Protein AF-A0A2V9TIE2-F1 (afdb_monomer_lite)

Radius of gyration: 17.02 Å; chains: 1; bounding box: 47×36×43 Å

Sequence (121 aa):
MLGLDAVTGSLDLYAFEQLPGPGEVVFVETRNCPLPLLEEEKARELILGKVRRVLFTTGFFRMRNLQISAQPIAGEIYIPYWVGFRGRGAQARFVVMDAVRRRIEGAKVRNLLQTWLTSMQ

Secondary structure (DSSP, 8-state):
-EE--TTTS-SPPEE-SS---TTT------S--PPP---HHHHHHHHHHHHHHHHHHH-GGG-SS------PPSS-----EEEEEEEETTEEEEEEEETTTTEE--HHHHHHHHHHHHHT-

Structure (mmCIF, N/CA/C/O backbone):
data_AF-A0A2V9TIE2-F1
#
_entry.id   AF-A0A2V9TIE2-F1
#
loop_
_atom_site.group_PDB
_atom_site.id
_atom_site.type_symbol
_atom_site.label_atom_id
_atom_site.label_alt_id
_atom_site.label_comp_id
_atom_site.label_asym_id
_atom_site.label_entity_id
_atom_site.label_seq_id
_atom_site.pdbx_PDB_ins_code
_atom_site.Cartn_x
_atom_site.Cartn_y
_atom_site.Cartn_z
_atom_site.occupancy
_atom_site.B_iso_or_equiv
_atom_site.auth_seq_id
_atom_site.auth_comp_id
_atom_site.auth_asym_id
_atom_site.auth_atom_id
_atom_site.pdbx_PDB_model_num
ATOM 1 N N . MET A 1 1 ? -11.817 -3.281 9.281 1.00 89.62 1 MET A N 1
ATOM 2 C CA . MET A 1 1 ? -10.525 -2.628 9.605 1.00 89.62 1 MET A CA 1
ATOM 3 C C . MET A 1 1 ? -9.967 -1.940 8.369 1.00 89.62 1 MET A C 1
ATOM 5 O O . MET A 1 1 ? -10.277 -2.370 7.263 1.00 89.62 1 MET A O 1
ATOM 9 N N . LEU A 1 2 ? -9.194 -0.864 8.547 1.00 92.19 2 LEU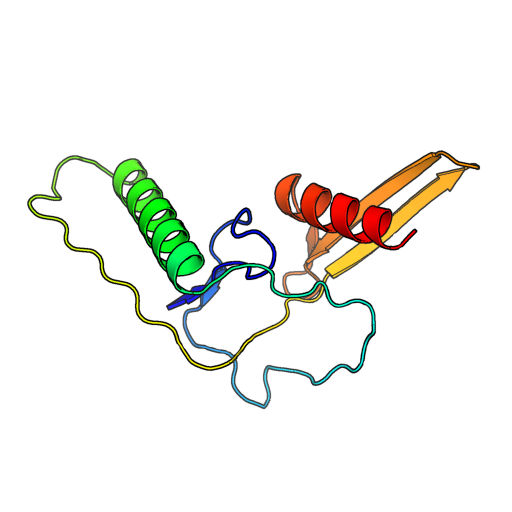 A N 1
ATOM 10 C CA . LEU A 1 2 ? -8.601 -0.100 7.445 1.00 92.19 2 LEU A CA 1
ATOM 11 C C . LEU A 1 2 ? -7.074 -0.120 7.546 1.00 92.19 2 LEU A C 1
ATOM 13 O O . LEU A 1 2 ? -6.534 0.165 8.609 1.00 92.19 2 LEU A O 1
ATOM 17 N N . GLY A 1 3 ? -6.404 -0.437 6.441 1.00 92.75 3 GLY A N 1
ATOM 18 C CA . GLY A 1 3 ? -4.952 -0.406 6.302 1.00 92.75 3 GLY A CA 1
ATOM 19 C C . GLY A 1 3 ? -4.496 0.791 5.474 1.00 92.75 3 GLY A C 1
ATOM 20 O O . GLY A 1 3 ? -5.084 1.103 4.434 1.00 92.75 3 GLY A O 1
ATOM 21 N N . LEU A 1 4 ? -3.438 1.451 5.932 1.00 94.62 4 LEU A N 1
ATOM 22 C CA . LEU A 1 4 ? -2.731 2.505 5.210 1.00 94.62 4 LEU A CA 1
ATOM 23 C C . LEU A 1 4 ? -1.423 1.927 4.654 1.00 94.62 4 LEU A C 1
ATOM 25 O O . LEU A 1 4 ? -0.782 1.131 5.333 1.00 94.62 4 LEU A O 1
ATOM 29 N N . ASP A 1 5 ? -1.006 2.323 3.448 1.00 93.69 5 ASP A N 1
ATOM 30 C CA . ASP A 1 5 ? 0.336 1.967 2.981 1.00 93.69 5 ASP A CA 1
ATOM 31 C C . ASP A 1 5 ? 1.398 2.675 3.831 1.00 93.69 5 ASP A C 1
ATOM 33 O O . ASP A 1 5 ? 1.377 3.897 3.945 1.00 93.69 5 ASP A O 1
ATOM 37 N N . ALA A 1 6 ? 2.329 1.915 4.408 1.00 93.38 6 ALA A N 1
ATOM 38 C CA . ALA A 1 6 ? 3.355 2.443 5.312 1.00 93.38 6 ALA A CA 1
ATOM 39 C C . ALA A 1 6 ? 4.528 3.138 4.589 1.00 93.38 6 ALA A C 1
ATOM 41 O O . ALA A 1 6 ? 5.353 3.794 5.221 1.00 93.38 6 ALA A O 1
ATOM 42 N N . VAL A 1 7 ? 4.614 3.015 3.260 1.00 92.94 7 VAL A N 1
ATOM 43 C CA . VAL A 1 7 ? 5.701 3.610 2.463 1.00 92.94 7 VAL A CA 1
ATOM 44 C C . VAL A 1 7 ? 5.474 5.107 2.266 1.00 92.94 7 VAL A C 1
ATOM 46 O O . VAL A 1 7 ? 6.381 5.902 2.468 1.00 92.94 7 VAL A O 1
ATOM 49 N N . THR A 1 8 ? 4.267 5.513 1.858 1.00 92.38 8 THR A N 1
ATOM 50 C CA . THR A 1 8 ? 3.975 6.924 1.528 1.00 92.38 8 THR A CA 1
ATOM 51 C C . THR A 1 8 ? 2.656 7.428 2.098 1.00 92.38 8 THR A C 1
ATOM 53 O O . THR A 1 8 ? 2.432 8.634 2.183 1.00 92.38 8 THR A O 1
ATOM 56 N N . GLY A 1 9 ? 1.737 6.523 2.430 1.00 92.94 9 GLY A N 1
ATOM 57 C CA . GLY A 1 9 ? 0.364 6.849 2.779 1.00 92.94 9 GLY A CA 1
ATOM 58 C C . GLY A 1 9 ? -0.421 7.427 1.606 1.00 92.94 9 GLY A C 1
ATOM 59 O O . GLY A 1 9 ? -1.412 8.123 1.832 1.00 92.94 9 GLY A O 1
ATOM 60 N N . SER A 1 10 ? -0.014 7.186 0.357 1.00 92.06 10 SER A N 1
ATOM 61 C CA . SER A 1 10 ? -0.656 7.734 -0.847 1.00 92.06 10 SER A CA 1
ATOM 62 C C . SER A 1 10 ? -1.683 6.798 -1.493 1.00 92.06 10 SER A C 1
ATOM 64 O O . SER A 1 10 ? -2.574 7.274 -2.205 1.00 92.06 10 SER A O 1
ATOM 66 N N . LEU A 1 11 ? -1.609 5.490 -1.228 1.00 93.00 11 LEU A N 1
ATOM 67 C CA . LEU A 1 11 ? -2.497 4.492 -1.825 1.00 93.00 11 LEU A CA 1
ATOM 68 C C . LEU A 1 11 ? -3.912 4.592 -1.254 1.00 93.00 11 LEU A C 1
ATOM 70 O O . LEU A 1 11 ? -4.146 5.206 -0.213 1.00 93.00 11 LEU A O 1
ATOM 74 N N . ASP A 1 12 ? -4.892 4.010 -1.934 1.00 90.88 12 ASP A N 1
ATOM 75 C CA . ASP A 1 12 ? -6.229 3.901 -1.351 1.00 90.88 12 ASP A CA 1
ATOM 76 C C . ASP A 1 12 ? -6.208 2.984 -0.121 1.00 90.88 12 ASP A C 1
ATOM 78 O O . ASP A 1 12 ? -5.372 2.087 -0.015 1.00 90.88 12 ASP A O 1
ATOM 82 N N . LEU A 1 13 ? -7.087 3.260 0.848 1.00 92.69 13 LEU A N 1
ATOM 83 C CA . LEU A 1 13 ? -7.129 2.470 2.076 1.00 92.69 13 LEU A CA 1
ATOM 84 C C . LEU A 1 13 ? -7.521 1.030 1.749 1.00 92.69 13 LEU A C 1
ATOM 86 O O . LEU A 1 13 ? -8.498 0.783 1.040 1.00 92.69 13 LEU A O 1
ATOM 90 N N . TYR A 1 14 ? -6.791 0.082 2.320 1.00 91.12 14 TYR A N 1
ATOM 91 C CA . TYR A 1 14 ? -7.169 -1.320 2.261 1.00 91.12 14 TYR A CA 1
ATOM 92 C C . TYR A 1 14 ? -8.293 -1.560 3.255 1.00 91.12 14 TYR A C 1
ATOM 94 O O . TYR A 1 14 ? -8.160 -1.226 4.428 1.00 91.12 14 TYR A O 1
ATOM 102 N N . ALA A 1 15 ? -9.394 -2.147 2.804 1.00 90.94 15 ALA A N 1
ATOM 103 C CA . ALA A 1 15 ? -10.435 -2.631 3.694 1.00 90.94 15 ALA A CA 1
ATOM 104 C C . ALA A 1 15 ? -10.205 -4.117 3.977 1.00 90.94 15 ALA A C 1
ATOM 106 O O . ALA A 1 15 ? -10.065 -4.913 3.049 1.00 90.94 15 ALA A O 1
ATOM 107 N N . PHE A 1 16 ? -10.185 -4.464 5.259 1.00 88.69 16 PHE A N 1
ATOM 108 C CA . PHE A 1 16 ? -10.126 -5.835 5.749 1.00 88.69 16 PHE A CA 1
ATOM 109 C C . PHE A 1 16 ? -11.381 -6.102 6.573 1.00 88.69 16 PHE A C 1
ATOM 111 O O . PHE A 1 16 ? -11.643 -5.375 7.537 1.00 88.69 16 PHE A O 1
ATOM 118 N N . GLU A 1 17 ? -12.155 -7.123 6.216 1.00 89.94 17 GLU A N 1
ATOM 119 C CA . GLU A 1 17 ? -13.244 -7.608 7.073 1.00 89.94 17 GLU A CA 1
ATOM 120 C C . GLU A 1 17 ? -12.655 -8.239 8.339 1.00 89.94 17 GLU A C 1
ATOM 122 O O . GLU A 1 17 ? -12.994 -7.844 9.454 1.00 89.94 17 GLU A O 1
ATOM 127 N N . GLN A 1 18 ? -11.657 -9.100 8.143 1.00 89.06 18 GLN A N 1
ATOM 128 C CA . GLN A 1 18 ? -10.823 -9.706 9.170 1.00 89.06 18 GLN A CA 1
ATOM 129 C C . GLN A 1 18 ? -9.350 -9.610 8.743 1.00 89.06 18 GLN A C 1
ATOM 131 O O . GLN A 1 18 ? -9.051 -9.581 7.547 1.00 89.06 18 GLN A O 1
ATOM 136 N N . LEU A 1 19 ? -8.428 -9.503 9.706 1.00 87.62 19 LEU A N 1
ATOM 137 C CA . LEU A 1 19 ? -7.000 -9.599 9.401 1.00 87.62 19 LEU A CA 1
ATOM 138 C C . LEU A 1 19 ? -6.667 -11.047 9.033 1.00 87.62 19 LEU A C 1
ATOM 140 O O . LEU A 1 19 ? -7.161 -11.948 9.715 1.00 87.62 19 LEU A O 1
ATOM 144 N N . PRO A 1 20 ? -5.844 -11.271 7.996 1.00 87.81 20 PRO A N 1
ATOM 145 C CA . PRO A 1 20 ? -5.489 -12.616 7.579 1.00 87.81 20 PRO A CA 1
ATOM 146 C C . PRO A 1 20 ? -4.758 -13.346 8.711 1.00 87.81 20 PRO A C 1
ATOM 148 O O . PRO A 1 20 ? -3.835 -12.805 9.327 1.00 87.81 20 PRO A O 1
ATOM 151 N N . GLY A 1 21 ? -5.198 -14.569 9.002 1.00 87.19 21 GLY A N 1
ATOM 152 C CA . GLY A 1 21 ? -4.569 -15.442 9.986 1.00 87.19 21 GLY A CA 1
ATOM 153 C C . GLY A 1 21 ? -3.282 -16.100 9.464 1.00 87.19 21 GLY A C 1
ATOM 154 O O . GLY A 1 21 ? -2.942 -15.966 8.288 1.00 87.19 21 GLY A O 1
ATOM 155 N N . PRO A 1 22 ? -2.574 -16.885 10.301 1.00 84.62 22 PRO A N 1
ATOM 156 C CA . PRO A 1 22 ? -1.297 -17.508 9.930 1.00 84.62 22 PRO A CA 1
ATOM 157 C C . PRO A 1 22 ? -1.340 -18.408 8.683 1.00 84.62 22 PRO A C 1
ATOM 159 O O . PRO A 1 22 ? -0.331 -18.544 8.005 1.00 84.62 22 PRO A O 1
ATOM 162 N N . GLY A 1 23 ? -2.490 -19.020 8.375 1.00 87.50 23 GLY A N 1
ATOM 163 C CA . GLY A 1 23 ? -2.676 -19.854 7.177 1.00 87.50 23 GLY A CA 1
ATOM 164 C C . GLY A 1 23 ? -3.075 -19.083 5.913 1.00 87.50 23 GLY A C 1
ATOM 165 O O . GLY A 1 23 ? -3.153 -19.672 4.840 1.00 87.50 23 GLY A O 1
ATOM 166 N N . GLU A 1 24 ? -3.347 -17.783 6.036 1.00 88.12 24 GLU A N 1
ATOM 167 C CA . GLU A 1 24 ? -3.765 -16.895 4.941 1.00 88.12 24 GLU A CA 1
ATOM 168 C C . GLU A 1 24 ? -2.641 -15.939 4.516 1.00 88.12 24 GLU A C 1
ATOM 170 O O . GLU A 1 24 ? -2.785 -15.176 3.559 1.00 88.12 24 GLU A O 1
ATOM 175 N N . VAL A 1 25 ? -1.511 -15.993 5.223 1.00 91.00 25 VAL A N 1
ATOM 176 C CA . VAL A 1 25 ? -0.281 -15.276 4.906 1.00 91.00 25 VAL A CA 1
ATOM 177 C C . VAL A 1 25 ? 0.818 -16.264 4.544 1.00 91.00 25 VAL A C 1
ATOM 179 O O . VAL A 1 25 ? 0.836 -17.409 4.991 1.00 91.00 25 VAL A O 1
ATOM 182 N N . VAL A 1 26 ? 1.761 -15.806 3.729 1.00 91.06 26 VAL A N 1
ATOM 183 C CA . VAL A 1 26 ? 2.970 -16.558 3.395 1.00 91.06 26 VAL A CA 1
ATOM 184 C C . VAL A 1 26 ? 4.187 -15.745 3.800 1.00 91.06 26 VAL A C 1
ATOM 186 O O . VAL A 1 26 ? 4.231 -14.532 3.596 1.00 91.06 26 VAL A O 1
ATOM 189 N N . PHE A 1 27 ? 5.183 -16.418 4.365 1.00 90.50 27 PHE A N 1
ATOM 190 C CA . PHE A 1 27 ? 6.476 -15.807 4.638 1.00 90.50 27 PHE A CA 1
ATOM 191 C C . PHE A 1 27 ? 7.318 -15.843 3.367 1.00 90.50 27 PHE A C 1
ATOM 193 O O . PHE A 1 27 ? 7.491 -16.897 2.756 1.00 90.50 27 PHE A O 1
ATOM 200 N N . VAL A 1 28 ? 7.816 -14.678 2.959 1.00 90.44 28 VAL A N 1
ATOM 201 C CA . VAL A 1 28 ? 8.638 -14.526 1.758 1.00 90.44 28 VAL A CA 1
ATOM 202 C C . VAL A 1 28 ? 9.872 -13.718 2.119 1.00 90.44 28 VAL A C 1
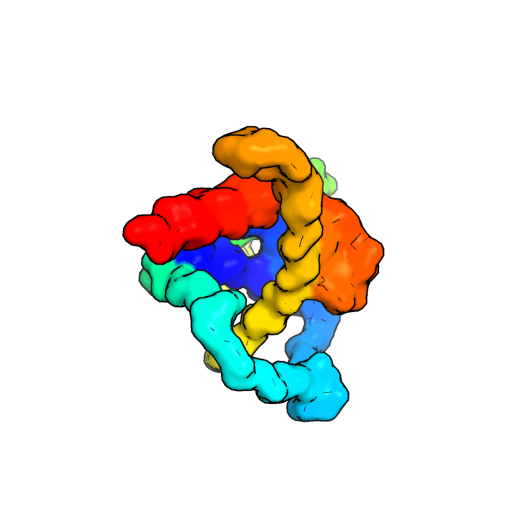ATOM 204 O O . VAL A 1 28 ? 9.773 -12.540 2.456 1.00 90.44 28 VAL A O 1
ATOM 207 N N . GLU A 1 29 ? 11.042 -14.337 2.009 1.00 91.50 29 GLU A N 1
ATOM 208 C CA . GLU A 1 29 ? 12.312 -13.620 2.074 1.00 91.50 29 GLU A CA 1
ATOM 209 C C . GLU A 1 29 ? 12.586 -12.961 0.722 1.00 91.50 29 GLU A C 1
ATOM 211 O O . GLU A 1 29 ? 12.693 -13.626 -0.311 1.00 91.50 29 GLU A O 1
ATOM 216 N N . THR A 1 30 ? 12.664 -11.632 0.698 1.00 90.81 30 THR A N 1
ATOM 217 C CA . THR A 1 30 ? 12.920 -10.892 -0.537 1.00 90.81 30 THR A CA 1
ATOM 218 C C . THR A 1 30 ? 13.553 -9.538 -0.263 1.00 90.81 30 THR A C 1
ATOM 220 O O . THR A 1 30 ? 13.195 -8.841 0.682 1.00 90.81 30 THR A O 1
ATOM 223 N N . ARG A 1 31 ? 14.462 -9.126 -1.151 1.00 90.62 31 ARG A N 1
ATOM 224 C CA . ARG A 1 31 ? 14.979 -7.749 -1.188 1.00 90.62 31 ARG A CA 1
ATOM 225 C C . ARG A 1 31 ? 13.978 -6.756 -1.784 1.00 90.62 31 ARG A C 1
ATOM 227 O O . ARG A 1 31 ? 14.162 -5.550 -1.664 1.00 90.62 31 ARG A O 1
ATOM 234 N N . ASN A 1 32 ? 12.946 -7.251 -2.473 1.00 91.38 32 ASN A N 1
ATOM 235 C CA . ASN A 1 32 ? 11.972 -6.423 -3.178 1.00 91.38 32 ASN A CA 1
ATOM 236 C C . ASN A 1 32 ? 10.873 -5.939 -2.225 1.00 91.38 32 ASN A C 1
ATOM 238 O O . ASN A 1 32 ? 9.689 -6.189 -2.445 1.00 91.38 32 ASN A O 1
ATOM 242 N N . CYS A 1 33 ? 11.289 -5.283 -1.147 1.00 90.94 33 CYS A N 1
ATOM 243 C CA . CYS A 1 33 ? 10.424 -4.805 -0.086 1.00 90.94 33 CYS A CA 1
ATOM 244 C C . CYS A 1 33 ? 10.750 -3.329 0.193 1.00 90.94 33 CYS A C 1
ATOM 246 O O . CYS A 1 33 ? 11.804 -3.041 0.767 1.00 90.94 33 CYS A O 1
ATOM 248 N N . PRO A 1 34 ? 9.917 -2.375 -0.264 1.00 90.00 34 PRO A N 1
ATOM 249 C CA . PRO A 1 34 ? 10.088 -0.972 0.088 1.00 90.00 34 PRO A CA 1
ATOM 250 C C . PRO A 1 34 ? 9.995 -0.783 1.602 1.00 90.00 34 PRO A C 1
ATOM 252 O O . PRO A 1 34 ? 9.088 -1.320 2.237 1.00 90.00 34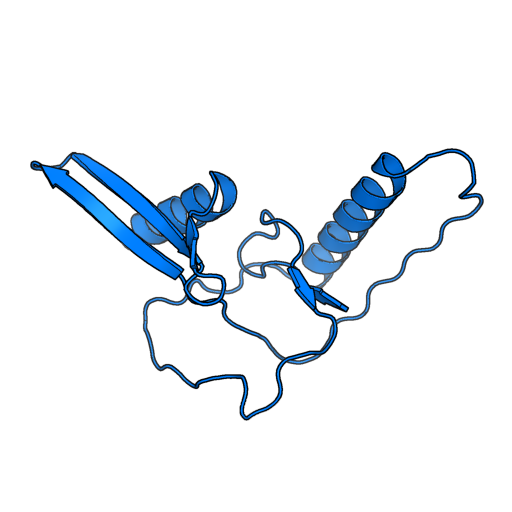 PRO A O 1
ATOM 255 N N . LEU A 1 35 ? 10.913 0.003 2.166 1.00 90.00 35 LEU A N 1
ATOM 256 C CA . LEU A 1 35 ? 10.907 0.292 3.596 1.00 90.00 35 LEU A CA 1
ATOM 257 C C . LEU A 1 35 ? 9.669 1.123 3.978 1.00 90.00 35 LEU A C 1
ATOM 259 O O . LEU A 1 35 ? 9.274 2.012 3.214 1.00 90.00 35 LEU A O 1
ATOM 263 N N . PRO A 1 36 ? 9.070 0.876 5.154 1.00 90.19 36 PRO A N 1
ATOM 264 C CA . PRO A 1 36 ? 8.082 1.782 5.716 1.00 90.19 36 PRO A CA 1
ATOM 265 C C . PRO A 1 36 ? 8.778 3.098 6.089 1.00 90.19 36 PRO A C 1
ATOM 267 O O . PRO A 1 36 ? 9.737 3.106 6.857 1.00 90.19 36 PRO A O 1
ATOM 270 N N . LEU A 1 37 ? 8.323 4.212 5.512 1.00 89.31 37 LEU A N 1
ATOM 271 C CA . LEU A 1 37 ? 8.907 5.545 5.734 1.00 89.31 37 LEU A CA 1
ATOM 272 C C . LEU A 1 37 ? 7.979 6.467 6.530 1.00 89.31 37 LEU A C 1
ATOM 274 O O . LEU A 1 37 ? 8.345 7.602 6.830 1.00 89.31 37 LEU A O 1
ATOM 278 N N . LEU A 1 38 ? 6.762 6.017 6.842 1.00 91.75 38 LEU A N 1
ATOM 279 C CA . LEU A 1 38 ? 5.807 6.803 7.609 1.00 91.75 38 LEU A CA 1
ATOM 280 C C . LEU A 1 38 ? 5.998 6.629 9.110 1.00 91.75 38 LEU A C 1
ATOM 282 O O . LEU A 1 38 ? 5.874 5.532 9.647 1.00 91.75 38 LEU A O 1
ATOM 286 N N . GLU A 1 39 ? 6.173 7.756 9.790 1.00 92.25 39 GLU A N 1
ATOM 287 C CA . GLU A 1 39 ? 6.045 7.839 11.240 1.00 92.25 39 GLU A CA 1
ATOM 288 C C . GLU A 1 39 ? 4.587 7.629 11.675 1.00 92.25 39 GLU A C 1
ATOM 290 O O . GLU A 1 39 ? 3.644 8.022 10.978 1.00 92.25 39 GLU A O 1
ATOM 295 N N . GLU A 1 40 ? 4.396 7.044 12.857 1.00 89.88 40 GLU A N 1
ATOM 296 C CA . GLU A 1 40 ? 3.078 6.663 13.379 1.00 89.88 40 GLU A CA 1
ATOM 297 C C . GLU A 1 40 ? 2.112 7.852 13.480 1.00 89.88 40 GLU A C 1
ATOM 299 O O . GLU A 1 40 ? 0.963 7.770 13.038 1.00 89.88 40 GLU A O 1
ATOM 304 N N . GLU A 1 41 ? 2.589 8.991 13.990 1.00 91.88 41 GLU A N 1
ATOM 305 C CA . GLU A 1 41 ? 1.776 10.203 14.103 1.00 91.88 41 GLU A CA 1
ATOM 306 C C . GLU A 1 41 ? 1.312 10.677 12.720 1.00 91.88 41 GLU A C 1
ATOM 308 O O . GLU A 1 41 ? 0.138 11.002 12.514 1.00 91.88 41 GLU A O 1
ATOM 313 N N . LYS A 1 42 ? 2.201 10.611 11.721 1.00 93.56 42 LYS A N 1
ATOM 314 C CA . LYS A 1 42 ? 1.855 10.991 10.353 1.00 93.56 42 LYS A CA 1
ATOM 315 C C . LYS A 1 42 ? 0.866 10.020 9.717 1.00 93.56 42 LYS A C 1
ATOM 317 O O . LYS A 1 42 ? -0.074 10.447 9.041 1.00 93.56 42 LYS A O 1
ATOM 322 N N . ALA A 1 43 ? 1.044 8.722 9.944 1.00 93.50 43 ALA A N 1
ATOM 323 C CA . ALA A 1 43 ? 0.111 7.695 9.499 1.00 93.50 43 ALA A CA 1
ATOM 324 C C . ALA A 1 43 ? -1.291 7.925 10.092 1.00 93.50 43 ALA A C 1
ATOM 326 O O . ALA A 1 43 ? -2.292 7.854 9.368 1.00 93.50 43 ALA A O 1
ATOM 327 N N . ARG A 1 44 ? -1.363 8.289 11.379 1.00 94.25 44 ARG A N 1
ATOM 328 C CA . ARG A 1 44 ? -2.606 8.632 12.079 1.00 94.25 44 ARG A CA 1
ATOM 329 C C . ARG A 1 44 ? -3.304 9.838 11.453 1.00 94.25 44 ARG A C 1
ATOM 331 O O . ARG A 1 44 ? -4.500 9.775 11.167 1.00 94.25 44 ARG A O 1
ATOM 338 N N . GLU A 1 45 ? -2.578 10.915 11.173 1.00 94.25 45 GLU A N 1
ATOM 339 C CA . GLU A 1 45 ? -3.143 12.074 10.472 1.00 94.25 45 GLU A CA 1
ATOM 340 C C . GLU A 1 45 ? -3.712 11.694 9.095 1.00 94.25 45 GLU A C 1
ATOM 342 O O . GLU A 1 45 ? -4.833 12.079 8.738 1.00 94.25 45 GLU A O 1
ATOM 347 N N . LEU A 1 46 ? -2.951 10.919 8.315 1.00 95.12 46 LEU A N 1
ATOM 348 C CA . LEU A 1 46 ? -3.317 10.540 6.951 1.00 95.12 46 LEU A CA 1
ATOM 349 C C . LEU A 1 46 ? -4.549 9.635 6.911 1.00 95.12 46 LEU A C 1
ATOM 351 O O . LEU A 1 46 ? -5.445 9.869 6.091 1.00 95.12 46 LEU A O 1
ATOM 355 N N . ILE A 1 47 ? -4.627 8.626 7.784 1.00 94.88 47 ILE A N 1
ATOM 356 C CA . ILE A 1 47 ? -5.773 7.712 7.812 1.00 94.88 47 ILE A CA 1
ATOM 357 C C . ILE A 1 47 ? -7.048 8.449 8.229 1.00 94.88 47 ILE A C 1
ATOM 359 O O . ILE A 1 47 ? -8.070 8.317 7.555 1.00 94.88 47 ILE A O 1
ATOM 363 N N . LEU A 1 48 ? -6.976 9.319 9.245 1.00 94.25 48 LEU A N 1
ATOM 364 C CA . LEU A 1 48 ? -8.107 10.145 9.671 1.00 94.25 48 LEU A CA 1
ATOM 365 C C . LEU A 1 48 ? -8.567 11.076 8.546 1.00 94.25 48 LEU A C 1
ATOM 367 O O . LEU A 1 48 ? -9.764 11.179 8.275 1.00 94.25 48 LEU A O 1
ATOM 371 N N . GLY A 1 49 ? -7.628 11.713 7.842 1.00 93.00 49 GLY A N 1
ATOM 372 C CA . GLY A 1 49 ? -7.930 12.557 6.689 1.00 93.00 49 GLY A CA 1
ATOM 373 C C . GLY A 1 49 ? -8.623 11.792 5.557 1.00 93.00 49 GLY A C 1
ATOM 374 O O . GLY A 1 49 ? -9.602 12.279 4.988 1.00 93.00 49 GLY A O 1
ATOM 375 N N . LYS A 1 50 ? -8.163 10.577 5.240 1.00 93.56 50 LYS A N 1
ATOM 376 C CA . LYS A 1 50 ? -8.775 9.728 4.206 1.00 93.56 50 LYS A CA 1
ATOM 377 C C . LYS A 1 50 ? -10.171 9.253 4.598 1.00 93.56 50 LYS A C 1
ATOM 379 O O . LYS A 1 50 ? -11.088 9.393 3.794 1.00 93.56 50 LYS A O 1
ATOM 384 N N . VAL A 1 51 ? -10.356 8.769 5.826 1.00 91.50 51 VAL A N 1
ATOM 385 C CA . VAL A 1 51 ? -11.671 8.330 6.322 1.00 91.50 51 VAL A CA 1
ATOM 386 C C . VAL A 1 51 ? -12.664 9.487 6.317 1.00 91.50 51 VAL A C 1
ATOM 388 O O . VAL A 1 51 ? -13.775 9.331 5.816 1.00 91.50 51 VAL A O 1
ATOM 391 N N . ARG A 1 52 ? -12.251 10.677 6.776 1.00 89.81 52 ARG A N 1
ATOM 392 C CA . ARG A 1 52 ? -13.080 11.889 6.690 1.00 89.81 52 ARG A CA 1
ATOM 393 C C . ARG A 1 52 ? -13.540 12.151 5.260 1.00 89.81 52 ARG A C 1
ATOM 395 O O . ARG A 1 52 ? -14.730 12.329 5.044 1.00 89.81 52 ARG A O 1
ATOM 402 N N . ARG A 1 53 ? -12.631 12.135 4.277 1.00 88.31 53 ARG A N 1
ATOM 403 C CA . ARG A 1 53 ? -12.984 12.352 2.859 1.00 88.31 53 ARG A CA 1
ATOM 404 C C . ARG A 1 53 ? -13.983 11.318 2.339 1.00 88.31 53 ARG A C 1
ATOM 406 O O . ARG A 1 53 ? -14.934 11.704 1.665 1.00 88.31 53 ARG A O 1
ATOM 413 N N . VAL A 1 54 ? -13.799 10.039 2.670 1.00 86.56 54 VAL A N 1
ATOM 414 C CA . VAL A 1 54 ? -14.749 8.974 2.302 1.00 86.56 54 VAL A CA 1
ATOM 415 C C . VAL A 1 54 ? -16.134 9.266 2.881 1.00 86.56 54 VAL A C 1
ATOM 417 O O . VAL A 1 54 ? -17.108 9.267 2.135 1.00 86.56 54 VAL A O 1
ATOM 420 N N . LEU A 1 55 ? -16.214 9.603 4.172 1.00 84.94 55 LEU A N 1
ATOM 421 C CA . LEU A 1 55 ? -17.473 9.937 4.847 1.00 84.94 55 LEU A CA 1
ATOM 422 C C . LEU A 1 55 ? -18.126 11.207 4.278 1.00 84.94 55 LEU A C 1
ATOM 424 O O . LEU A 1 55 ? -19.337 11.254 4.084 1.00 84.94 55 LEU A O 1
ATOM 428 N N . PHE A 1 56 ? -17.340 12.233 3.950 1.00 80.31 56 PHE A N 1
ATOM 429 C CA . PHE A 1 56 ? -17.872 13.448 3.330 1.00 80.31 56 PHE A CA 1
ATOM 430 C C . PHE A 1 56 ? -18.442 13.193 1.932 1.00 80.31 56 PHE A C 1
ATOM 432 O O . PHE A 1 56 ? -19.428 13.823 1.553 1.00 80.31 56 PHE A O 1
ATOM 439 N N . THR A 1 57 ? -17.859 12.255 1.185 1.00 80.00 57 THR A N 1
ATOM 440 C CA . THR A 1 57 ? -18.300 11.926 -0.177 1.00 80.00 57 THR A CA 1
ATOM 441 C C . THR A 1 57 ? -19.582 11.082 -0.178 1.00 80.00 57 THR A C 1
ATOM 443 O O . THR A 1 57 ? -20.360 11.164 -1.124 1.00 80.00 57 THR A O 1
ATOM 446 N N . THR A 1 58 ? -19.854 10.311 0.882 1.00 72.06 58 THR A N 1
ATOM 447 C CA . THR A 1 58 ? -21.040 9.438 0.979 1.00 72.06 58 THR A CA 1
ATOM 448 C C . THR A 1 58 ? -22.313 10.122 1.494 1.00 72.06 58 THR A C 1
ATOM 450 O O . THR A 1 58 ? -23.376 9.505 1.461 1.00 72.06 58 THR A O 1
ATOM 453 N N . GLY A 1 59 ? -22.259 11.395 1.906 1.00 64.62 59 GLY A N 1
ATOM 454 C CA . GLY A 1 59 ? -23.456 12.194 2.194 1.00 64.62 59 GLY A CA 1
ATOM 455 C C . GLY A 1 59 ? -23.327 13.080 3.432 1.00 64.62 59 GLY A C 1
ATOM 456 O O . GLY A 1 59 ? -23.435 12.627 4.567 1.00 64.62 59 GLY A O 1
ATOM 457 N N . PHE A 1 60 ? -23.186 14.385 3.197 1.00 60.88 60 PHE A N 1
ATOM 458 C CA . PHE A 1 60 ? -23.012 15.447 4.198 1.00 60.88 60 PHE A CA 1
ATOM 459 C C . PHE A 1 60 ? -24.167 15.579 5.220 1.00 60.88 60 PHE A C 1
ATOM 461 O O . PHE A 1 60 ? -23.993 16.126 6.306 1.00 60.88 60 PHE A O 1
ATOM 468 N N . PHE A 1 61 ? -25.364 15.081 4.903 1.00 56.84 61 PHE A N 1
ATOM 469 C CA . PHE A 1 61 ? -26.609 15.576 5.504 1.00 56.84 61 PHE A CA 1
ATOM 470 C C . PHE A 1 61 ? -26.968 15.065 6.910 1.00 56.84 61 PHE A C 1
ATOM 472 O O . PHE A 1 61 ? -27.955 15.538 7.473 1.00 56.84 61 PHE A O 1
ATOM 479 N N . ARG A 1 62 ? -26.218 14.131 7.515 1.00 59.56 62 ARG A N 1
ATOM 480 C CA . ARG A 1 62 ? -26.597 13.558 8.831 1.00 59.56 62 ARG A CA 1
ATOM 481 C C . ARG A 1 62 ? -25.488 13.464 9.883 1.00 59.56 62 ARG A C 1
ATOM 483 O O . ARG A 1 62 ? -25.772 13.062 11.006 1.00 59.56 62 ARG A O 1
ATOM 490 N N . MET A 1 63 ? -24.253 13.864 9.578 1.00 67.31 63 MET A N 1
ATOM 491 C CA . MET A 1 63 ? -23.130 13.733 10.516 1.00 67.31 63 MET A CA 1
ATOM 492 C C . MET A 1 63 ? -22.903 15.027 11.309 1.00 67.31 63 MET A C 1
ATOM 494 O O . MET A 1 63 ? -22.107 15.876 10.922 1.00 67.31 63 MET A O 1
ATOM 498 N N . ARG A 1 64 ? -23.609 15.186 12.435 1.00 70.06 64 ARG A N 1
ATOM 499 C CA . ARG A 1 64 ? -23.300 16.221 13.440 1.00 70.06 64 ARG A CA 1
ATOM 500 C C . ARG A 1 64 ? -22.324 15.641 14.471 1.00 70.06 64 ARG A C 1
ATOM 502 O O . ARG A 1 64 ? -22.522 14.517 14.915 1.00 70.06 64 ARG A O 1
ATOM 509 N N . ASN A 1 65 ? -21.294 16.403 14.846 1.00 73.38 65 ASN A N 1
ATOM 510 C CA . ASN A 1 65 ? -20.275 16.028 15.845 1.00 73.38 65 ASN A CA 1
ATOM 511 C C . ASN A 1 65 ? -19.519 14.716 15.552 1.00 73.38 65 ASN A C 1
ATOM 513 O O . ASN A 1 65 ? -19.306 13.899 16.444 1.00 73.38 65 ASN A O 1
ATOM 517 N N . LEU A 1 66 ? -19.093 14.511 14.303 1.00 76.88 66 LEU A N 1
ATOM 518 C CA . LEU A 1 66 ? -18.324 13.329 13.913 1.00 76.88 66 LEU A CA 1
ATOM 519 C C . LEU A 1 66 ? -16.949 13.302 14.606 1.00 76.88 66 LEU A C 1
ATOM 521 O O . LEU A 1 66 ? -16.051 14.071 14.261 1.00 76.88 66 LEU A O 1
ATOM 525 N N . GLN A 1 67 ? -16.782 12.382 15.553 1.00 85.12 67 GLN A N 1
ATOM 526 C CA . GLN A 1 67 ? -15.502 12.072 16.183 1.00 85.12 67 GLN A CA 1
ATOM 527 C C . GLN A 1 67 ? -14.949 10.784 15.577 1.00 85.12 67 GLN A C 1
ATOM 529 O O . GLN A 1 67 ? -15.606 9.747 15.595 1.00 85.12 67 GLN A O 1
ATOM 534 N N . ILE A 1 68 ? -13.745 10.860 15.015 1.00 87.69 68 ILE A N 1
ATOM 535 C CA . ILE A 1 68 ? -13.041 9.709 14.447 1.00 87.69 68 ILE A CA 1
ATOM 536 C C . ILE A 1 68 ? -11.714 9.612 15.179 1.00 87.69 68 ILE A C 1
ATOM 538 O O . ILE A 1 68 ? -10.942 10.573 15.181 1.00 87.69 68 ILE A O 1
ATOM 542 N N . SER A 1 69 ? -11.460 8.455 15.771 1.00 90.94 69 SER A N 1
ATOM 543 C CA . SER A 1 69 ? -10.167 8.073 16.317 1.00 90.94 69 SER A CA 1
ATOM 544 C C . SER A 1 69 ? -9.582 6.933 15.486 1.00 90.94 69 SER A C 1
ATOM 546 O O . SER A 1 69 ? -10.296 6.209 14.791 1.00 90.94 69 SER A O 1
ATOM 548 N N . ALA A 1 70 ? -8.262 6.801 15.532 1.00 91.56 70 ALA A N 1
ATOM 549 C CA . ALA A 1 70 ? -7.537 5.699 14.925 1.00 91.56 70 ALA A CA 1
ATOM 550 C C . ALA A 1 70 ? -6.562 5.153 15.966 1.00 91.56 70 ALA A C 1
ATOM 552 O O . ALA A 1 70 ? -5.906 5.930 16.662 1.00 91.56 70 ALA A O 1
ATOM 553 N N . GLN A 1 71 ? -6.503 3.831 16.075 1.00 91.62 71 GLN A N 1
ATOM 554 C CA . GLN A 1 71 ? -5.551 3.119 16.918 1.00 91.62 71 GLN A CA 1
ATOM 555 C C . GLN A 1 71 ? -4.723 2.192 16.026 1.00 91.62 71 GLN A C 1
ATOM 557 O O . GLN A 1 71 ? -5.303 1.550 15.141 1.00 91.62 71 GLN A O 1
ATOM 562 N N . PRO A 1 72 ? -3.396 2.135 16.217 1.00 89.50 72 PRO A N 1
ATOM 563 C CA . PRO A 1 72 ? -2.557 1.203 15.484 1.00 89.50 72 PRO A CA 1
ATOM 564 C C . PRO A 1 72 ? -2.916 -0.230 15.881 1.00 89.50 72 PRO A C 1
ATOM 566 O O . PRO A 1 72 ? -3.201 -0.522 17.044 1.00 89.50 72 PRO A O 1
ATOM 569 N N . ILE A 1 73 ? -2.884 -1.128 14.903 1.00 89.88 73 ILE A N 1
ATOM 570 C CA . ILE A 1 73 ? -2.931 -2.565 15.152 1.00 89.88 73 ILE A CA 1
ATOM 571 C C . ILE A 1 73 ? -1.511 -3.075 14.957 1.00 89.88 73 ILE A C 1
ATOM 573 O O . ILE A 1 73 ? -0.888 -2.771 13.943 1.00 89.88 73 ILE A O 1
ATOM 577 N N . ALA A 1 74 ? -0.996 -3.806 15.944 1.00 84.06 74 ALA A N 1
ATOM 578 C CA . ALA A 1 74 ? 0.351 -4.348 15.882 1.00 84.06 74 ALA A CA 1
ATOM 579 C C . ALA A 1 74 ? 0.490 -5.347 14.724 1.00 84.06 74 ALA A C 1
ATOM 581 O O . ALA A 1 74 ? -0.390 -6.181 14.498 1.00 84.06 74 ALA A O 1
ATOM 582 N N . GLY A 1 75 ? 1.634 -5.282 14.046 1.00 83.00 75 GLY A N 1
ATOM 583 C CA . GLY A 1 75 ? 1.958 -6.125 12.901 1.00 83.00 75 GLY A CA 1
ATOM 584 C C . GLY A 1 75 ? 1.833 -5.393 11.568 1.00 83.00 75 GLY A C 1
ATOM 585 O O . GLY A 1 75 ? 1.098 -4.419 11.420 1.00 83.00 75 GLY A O 1
ATOM 586 N N . GLU A 1 76 ? 2.571 -5.891 10.584 1.00 85.75 76 GLU A N 1
ATOM 587 C CA . GLU A 1 76 ? 2.578 -5.380 9.218 1.00 85.75 76 GLU A CA 1
ATOM 588 C C . GLU A 1 76 ? 2.211 -6.503 8.255 1.00 85.75 76 GLU A C 1
ATOM 590 O O . GLU A 1 76 ? 2.559 -7.666 8.465 1.00 85.75 76 GLU A O 1
ATOM 595 N N . ILE A 1 77 ? 1.512 -6.149 7.179 1.00 89.50 77 ILE A N 1
ATOM 596 C CA . ILE A 1 77 ? 1.190 -7.070 6.093 1.00 89.50 77 ILE A CA 1
ATOM 597 C C . ILE A 1 77 ? 1.722 -6.461 4.805 1.00 89.50 77 ILE A C 1
ATOM 599 O O . ILE A 1 77 ? 1.365 -5.342 4.435 1.00 89.50 77 ILE A O 1
ATOM 603 N N . TYR A 1 78 ? 2.546 -7.228 4.102 1.00 91.94 78 TYR A N 1
ATOM 604 C CA . TYR A 1 78 ? 3.047 -6.858 2.789 1.00 91.94 78 TYR A CA 1
ATOM 605 C C . TYR A 1 78 ? 2.084 -7.354 1.712 1.00 91.94 78 TYR A C 1
ATOM 607 O O . TYR A 1 78 ? 1.697 -8.522 1.698 1.00 91.94 78 TYR A O 1
ATOM 615 N N . ILE A 1 79 ? 1.700 -6.462 0.797 1.00 91.62 79 ILE A N 1
ATOM 616 C CA . ILE A 1 79 ? 0.873 -6.817 -0.359 1.00 91.62 79 ILE A CA 1
ATOM 617 C C . ILE A 1 79 ? 1.802 -7.100 -1.544 1.00 91.62 79 ILE A C 1
ATOM 619 O O . ILE A 1 79 ? 2.508 -6.187 -1.982 1.00 91.62 79 ILE A O 1
ATOM 623 N N . PRO A 1 80 ? 1.844 -8.338 -2.067 1.00 93.56 80 PRO A N 1
ATOM 624 C CA . PRO A 1 80 ? 2.700 -8.668 -3.195 1.00 93.56 80 PRO A CA 1
ATOM 625 C C . PRO A 1 80 ? 2.174 -8.057 -4.499 1.00 93.56 80 PRO A C 1
ATOM 627 O O . PRO A 1 80 ? 0.981 -8.114 -4.806 1.00 93.56 80 PRO A O 1
ATOM 630 N N . TYR A 1 81 ? 3.099 -7.538 -5.308 1.00 94.12 81 TYR A N 1
ATOM 631 C CA . TYR A 1 81 ? 2.821 -6.985 -6.630 1.00 94.12 81 TYR A CA 1
ATOM 632 C C . TYR A 1 81 ? 3.690 -7.649 -7.695 1.00 94.12 81 TYR A C 1
ATOM 634 O O . TYR A 1 81 ? 4.903 -7.775 -7.534 1.00 94.12 81 TYR A O 1
ATOM 642 N N . TRP A 1 82 ? 3.078 -8.008 -8.821 1.00 94.94 82 TRP A N 1
ATOM 643 C CA . TRP A 1 82 ? 3.806 -8.380 -10.030 1.00 94.94 82 TRP A CA 1
ATOM 644 C C . TRP A 1 82 ? 4.094 -7.135 -10.859 1.00 94.94 82 TRP A C 1
ATOM 646 O O . TRP A 1 82 ? 3.177 -6.387 -11.205 1.00 94.94 82 TRP A O 1
ATOM 656 N N . VAL A 1 83 ? 5.363 -6.934 -11.213 1.00 93.94 83 VAL A N 1
ATOM 657 C CA . VAL A 1 83 ? 5.800 -5.830 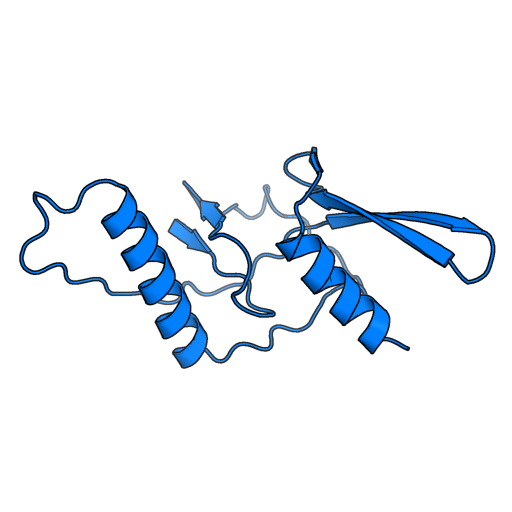-12.072 1.00 93.94 83 VAL A CA 1
ATOM 658 C C . VAL A 1 83 ? 6.292 -6.399 -13.396 1.00 93.94 83 VAL A C 1
ATOM 660 O O . VAL A 1 83 ? 7.325 -7.061 -13.460 1.00 93.94 83 VAL A O 1
ATOM 663 N N . GLY A 1 84 ? 5.532 -6.159 -14.462 1.00 92.81 84 GLY A N 1
ATOM 664 C CA . GLY A 1 84 ? 5.884 -6.572 -15.816 1.00 92.81 84 GLY A CA 1
ATOM 665 C C . GLY A 1 84 ? 6.527 -5.424 -16.580 1.00 92.81 84 GLY A C 1
ATOM 666 O O . GLY A 1 84 ? 5.936 -4.351 -16.677 1.00 92.81 84 GLY A O 1
ATOM 667 N N . PHE A 1 85 ? 7.698 -5.654 -17.168 1.00 91.06 85 PHE A N 1
ATOM 668 C CA . PHE A 1 85 ? 8.399 -4.675 -17.999 1.00 91.06 85 PHE A CA 1
ATOM 669 C C . PHE A 1 85 ? 8.246 -5.026 -19.479 1.00 91.06 85 PHE A C 1
ATOM 671 O O . PHE A 1 85 ? 8.362 -6.184 -19.874 1.00 91.06 85 PHE A O 1
ATOM 678 N N . ARG A 1 86 ? 8.005 -4.017 -20.316 1.00 89.69 86 ARG A N 1
ATOM 679 C CA . ARG A 1 86 ? 8.002 -4.141 -21.778 1.00 89.69 86 ARG A CA 1
ATOM 680 C C . ARG A 1 86 ? 8.730 -2.956 -22.395 1.00 89.69 86 ARG A C 1
ATOM 682 O O . ARG A 1 86 ? 8.446 -1.810 -22.052 1.00 89.69 86 ARG A O 1
ATOM 689 N N . GLY A 1 87 ? 9.642 -3.203 -23.325 1.00 87.31 87 GLY A N 1
ATOM 690 C CA . GLY A 1 87 ? 10.444 -2.122 -23.886 1.00 87.31 87 GLY A CA 1
ATOM 691 C C . GLY A 1 87 ? 11.551 -2.588 -24.814 1.00 87.31 87 GLY A C 1
ATOM 692 O O . GLY A 1 87 ? 11.736 -3.785 -25.024 1.00 87.31 87 GLY A O 1
ATOM 693 N N . ARG A 1 88 ? 12.278 -1.618 -25.372 1.00 82.75 88 ARG A N 1
ATOM 694 C CA . ARG A 1 88 ? 13.516 -1.828 -26.133 1.00 82.75 88 ARG A CA 1
ATOM 695 C C . ARG A 1 88 ? 14.537 -0.773 -25.706 1.00 82.75 88 ARG A C 1
ATOM 697 O O . ARG A 1 88 ? 14.186 0.397 -25.560 1.00 82.75 88 ARG A O 1
ATOM 704 N N . GLY A 1 89 ? 15.794 -1.182 -25.537 1.00 79.81 89 GLY A N 1
ATOM 705 C CA . GLY A 1 89 ? 16.871 -0.292 -25.093 1.00 79.81 89 GLY A CA 1
ATOM 706 C C . GLY A 1 89 ? 16.574 0.346 -23.732 1.00 79.81 89 GLY A C 1
ATOM 707 O O . GLY A 1 89 ? 16.101 -0.327 -22.822 1.00 79.81 89 GLY A O 1
ATOM 708 N N . ALA A 1 90 ? 16.812 1.654 -23.610 1.00 78.31 90 ALA A N 1
ATOM 709 C CA . ALA A 1 90 ? 16.605 2.416 -22.374 1.00 78.31 90 ALA A CA 1
ATOM 710 C C . ALA A 1 90 ? 15.135 2.796 -22.091 1.00 78.31 90 ALA A C 1
ATOM 712 O O . ALA A 1 90 ? 14.845 3.421 -21.074 1.00 78.31 90 ALA A O 1
ATOM 713 N N . GLN A 1 91 ? 14.192 2.450 -22.975 1.00 79.00 91 GLN A N 1
ATOM 714 C CA . GLN A 1 91 ? 12.776 2.767 -22.788 1.00 79.00 91 GLN A CA 1
ATOM 715 C C . GLN A 1 91 ? 12.005 1.531 -22.328 1.00 79.00 91 GLN A C 1
ATOM 717 O O . GLN A 1 91 ? 11.627 0.683 -23.140 1.00 79.00 91 GLN A O 1
ATOM 722 N N . ALA A 1 92 ? 11.728 1.461 -21.026 1.00 82.56 92 ALA A N 1
ATOM 723 C CA . ALA A 1 92 ? 10.856 0.457 -20.433 1.00 82.56 92 ALA A CA 1
ATOM 724 C C . ALA A 1 92 ? 9.520 1.087 -20.018 1.00 82.56 92 ALA A C 1
ATOM 726 O O . ALA A 1 92 ? 9.465 2.050 -19.257 1.00 82.56 92 ALA A O 1
ATOM 727 N N . ARG A 1 93 ? 8.417 0.519 -20.503 1.00 86.69 93 ARG A N 1
ATOM 728 C CA . ARG A 1 93 ? 7.102 0.677 -19.879 1.00 86.69 93 ARG A CA 1
ATOM 729 C C . ARG A 1 93 ? 6.947 -0.437 -18.861 1.00 86.69 93 ARG A C 1
ATOM 731 O O . ARG A 1 93 ? 7.382 -1.557 -19.118 1.00 86.69 93 ARG A O 1
ATOM 738 N N . PHE A 1 94 ? 6.257 -0.169 -17.765 1.00 90.75 94 PHE A N 1
ATOM 739 C CA . PHE A 1 94 ? 5.916 -1.212 -16.811 1.00 90.75 94 PHE A CA 1
ATOM 740 C C . PHE A 1 94 ? 4.427 -1.204 -16.480 1.00 90.75 94 PHE A C 1
ATOM 742 O O . PHE A 1 94 ? 3.734 -0.191 -16.616 1.00 90.75 94 PHE A O 1
ATOM 749 N N . VAL A 1 95 ? 3.938 -2.379 -16.111 1.00 93.75 95 VAL A N 1
ATOM 750 C CA . VAL A 1 95 ? 2.571 -2.649 -15.677 1.00 93.75 95 VAL A CA 1
ATOM 751 C C . VAL A 1 95 ? 2.662 -3.306 -14.311 1.00 93.75 95 VAL A C 1
ATOM 753 O O . VAL A 1 95 ? 3.524 -4.154 -14.091 1.00 93.75 95 VAL A O 1
ATOM 756 N N . VAL A 1 96 ? 1.780 -2.901 -13.406 1.00 95.56 96 VAL A N 1
ATOM 757 C CA . VAL A 1 96 ? 1.724 -3.425 -12.044 1.00 95.56 96 VAL A CA 1
ATOM 758 C C . VAL A 1 96 ? 0.418 -4.179 -11.871 1.00 95.56 96 VAL A C 1
ATOM 760 O O . VAL A 1 96 ? -0.633 -3.693 -12.290 1.00 95.56 96 VAL A O 1
ATOM 763 N N . MET A 1 97 ? 0.485 -5.353 -11.258 1.00 96.25 97 MET A N 1
ATOM 764 C CA . MET A 1 97 ? -0.674 -6.157 -10.899 1.00 96.25 97 MET A CA 1
ATOM 765 C C . MET A 1 97 ? -0.609 -6.519 -9.417 1.00 96.25 97 MET A C 1
ATOM 767 O O . MET A 1 97 ? 0.408 -7.042 -8.966 1.00 96.25 97 MET A O 1
ATOM 771 N N . ASP A 1 98 ? -1.691 -6.278 -8.679 1.00 94.50 98 ASP A N 1
ATOM 772 C CA . ASP A 1 98 ? -1.891 -6.839 -7.339 1.00 94.50 98 ASP A CA 1
ATOM 773 C C . ASP A 1 98 ? -1.913 -8.369 -7.464 1.00 94.50 98 ASP A C 1
ATOM 775 O O . ASP A 1 98 ? -2.763 -8.936 -8.161 1.00 94.50 98 ASP A O 1
ATOM 779 N N . ALA A 1 99 ? -0.945 -9.039 -6.837 1.00 93.12 99 ALA A N 1
ATOM 780 C CA . ALA A 1 99 ? -0.772 -10.481 -6.967 1.00 93.12 99 ALA A CA 1
ATOM 781 C C . ALA A 1 99 ? -1.837 -11.280 -6.202 1.00 93.12 99 ALA A C 1
ATOM 783 O O . ALA A 1 99 ? -2.111 -12.424 -6.567 1.00 93.12 99 ALA A O 1
ATOM 784 N N . VAL A 1 100 ? -2.457 -10.678 -5.184 1.00 89.88 100 VAL A N 1
ATOM 785 C CA . VAL A 1 100 ? -3.518 -11.293 -4.378 1.00 89.88 100 VAL A CA 1
ATOM 786 C C . VAL A 1 100 ? -4.848 -11.175 -5.113 1.00 89.88 100 VAL A C 1
ATOM 788 O O . VAL A 1 100 ? -5.523 -12.171 -5.369 1.00 89.88 100 VAL A O 1
ATOM 791 N N . ARG A 1 101 ? -5.213 -9.952 -5.515 1.00 90.69 101 ARG A N 1
ATOM 792 C CA . ARG A 1 101 ? -6.499 -9.647 -6.165 1.00 90.69 101 ARG A CA 1
ATOM 793 C C . ARG A 1 101 ? -6.507 -9.935 -7.663 1.00 90.69 101 ARG A C 1
ATOM 795 O O . ARG A 1 101 ? 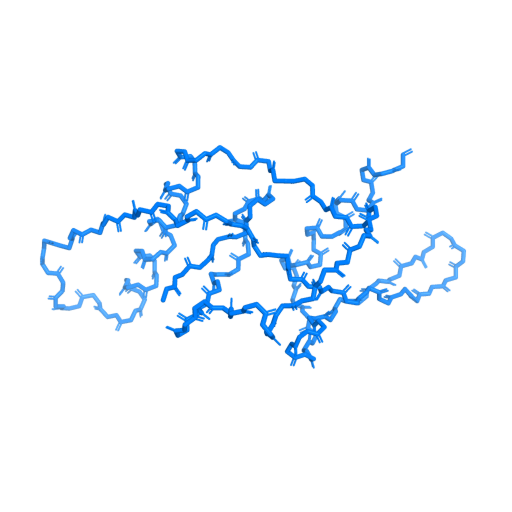-7.580 -9.928 -8.265 1.00 90.69 101 ARG A O 1
ATOM 802 N N . ARG A 1 102 ? -5.335 -10.169 -8.265 1.00 94.25 102 ARG A N 1
ATOM 803 C CA . ARG A 1 102 ? -5.131 -10.394 -9.708 1.00 94.25 102 ARG A CA 1
ATOM 804 C C . ARG A 1 102 ? -5.709 -9.261 -10.559 1.00 94.25 102 ARG A C 1
ATOM 806 O O . ARG A 1 102 ? -6.360 -9.494 -11.576 1.00 94.25 102 ARG A O 1
ATOM 813 N N . ARG A 1 103 ? -5.499 -8.018 -10.119 1.00 94.81 103 ARG A N 1
ATOM 814 C CA . ARG A 1 103 ? -5.995 -6.808 -10.791 1.00 94.81 103 ARG A CA 1
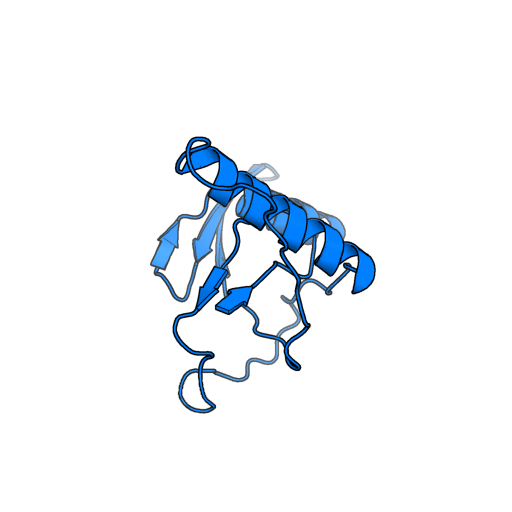ATOM 815 C C . ARG A 1 103 ? -4.846 -5.905 -11.190 1.00 94.81 103 ARG A C 1
ATOM 817 O O . ARG A 1 103 ? -3.898 -5.732 -10.431 1.00 94.81 103 ARG A O 1
ATOM 824 N N . ILE A 1 104 ? -4.947 -5.329 -12.386 1.00 95.50 104 ILE A N 1
ATOM 825 C CA . ILE A 1 104 ? -4.007 -4.302 -12.832 1.00 95.50 104 ILE A CA 1
ATOM 826 C C . ILE A 1 104 ? -4.214 -3.056 -11.981 1.00 95.50 104 ILE A C 1
ATOM 828 O O . ILE A 1 104 ? -5.336 -2.568 -11.846 1.00 95.50 104 ILE A O 1
ATOM 832 N N . GLU A 1 105 ? -3.120 -2.553 -11.432 1.00 95.12 105 GLU A N 1
ATOM 833 C CA . GLU A 1 105 ? -3.132 -1.403 -10.550 1.00 95.12 105 GLU A CA 1
ATOM 834 C C . GLU A 1 105 ? -3.026 -0.074 -11.294 1.00 95.12 105 GLU A C 1
ATOM 836 O O . GLU A 1 105 ? -2.467 0.044 -12.391 1.00 95.12 105 GLU A O 1
ATOM 841 N N . GLY A 1 106 ? -3.583 0.952 -10.655 1.00 92.62 106 GLY A N 1
ATOM 842 C CA . GLY A 1 106 ? -3.645 2.304 -11.189 1.00 92.62 106 GLY A CA 1
ATOM 843 C C . GLY A 1 106 ? -2.352 3.106 -11.027 1.00 92.62 106 GLY A C 1
ATOM 844 O O . GLY A 1 106 ? -1.309 2.633 -10.572 1.00 92.62 106 GLY A O 1
ATOM 845 N N . ALA A 1 107 ? -2.441 4.393 -11.373 1.00 92.19 107 ALA A N 1
ATOM 846 C CA . ALA A 1 107 ? -1.301 5.306 -11.365 1.00 92.19 107 ALA A CA 1
ATOM 847 C C . ALA A 1 107 ? -0.633 5.462 -9.986 1.00 92.19 107 ALA A C 1
ATOM 849 O O . ALA A 1 107 ? 0.571 5.670 -9.940 1.00 92.19 107 ALA A O 1
ATOM 850 N N . LYS A 1 108 ? -1.373 5.339 -8.874 1.00 93.50 108 LYS A N 1
ATOM 851 C CA . LYS A 1 108 ? -0.817 5.501 -7.517 1.00 93.50 108 LYS A CA 1
ATOM 852 C C . LYS A 1 108 ? 0.231 4.435 -7.194 1.00 93.50 108 LYS A C 1
ATOM 854 O O . LYS A 1 108 ? 1.380 4.777 -6.933 1.00 93.50 108 LYS A O 1
ATOM 859 N N . VAL A 1 109 ? -0.144 3.155 -7.285 1.00 94.06 109 VAL A N 1
ATOM 860 C CA . VAL A 1 109 ? 0.780 2.032 -7.049 1.00 94.06 109 VAL A CA 1
ATOM 861 C C . VAL A 1 109 ? 1.907 2.055 -8.074 1.00 94.06 109 VAL A C 1
ATOM 863 O O . VAL A 1 109 ? 3.071 1.883 -7.723 1.00 94.06 109 VAL A O 1
ATOM 866 N N . ARG A 1 110 ? 1.573 2.341 -9.338 1.00 93.38 110 ARG A N 1
ATOM 867 C CA . ARG A 1 110 ? 2.561 2.469 -10.407 1.00 93.38 110 ARG A CA 1
ATOM 868 C C . ARG A 1 110 ? 3.628 3.512 -10.066 1.00 93.38 110 ARG A C 1
ATOM 870 O O . ARG A 1 110 ? 4.807 3.200 -10.147 1.00 93.38 110 ARG A O 1
ATOM 877 N N . ASN A 1 111 ? 3.229 4.712 -9.655 1.00 92.81 111 ASN A N 1
ATOM 878 C CA . ASN A 1 111 ? 4.159 5.783 -9.302 1.00 92.81 111 ASN A CA 1
ATOM 879 C C . ASN A 1 111 ? 4.993 5.427 -8.065 1.00 92.81 111 ASN A C 1
ATOM 881 O O . ASN A 1 111 ? 6.195 5.661 -8.079 1.00 92.81 111 ASN A O 1
ATOM 885 N N . LEU A 1 112 ? 4.387 4.824 -7.035 1.00 93.69 112 LEU A N 1
ATOM 886 C CA . LEU A 1 112 ? 5.105 4.369 -5.839 1.00 93.69 112 LEU A CA 1
ATOM 887 C C . LEU A 1 112 ? 6.223 3.385 -6.207 1.00 93.69 112 LEU A C 1
ATOM 889 O O . LEU A 1 112 ? 7.377 3.596 -5.838 1.00 93.69 112 LEU A O 1
ATOM 893 N N . LEU A 1 113 ? 5.896 2.346 -6.981 1.00 92.94 113 LEU A N 1
ATOM 894 C CA . LEU A 1 113 ? 6.878 1.350 -7.408 1.00 92.94 113 LEU A CA 1
ATOM 895 C C . LEU A 1 113 ? 7.903 1.929 -8.381 1.00 92.94 113 LEU A C 1
ATOM 897 O O . LEU A 1 113 ? 9.063 1.544 -8.310 1.00 92.94 113 LEU A O 1
ATOM 901 N N . GLN A 1 114 ? 7.517 2.865 -9.253 1.00 91.50 114 GLN A N 1
ATOM 902 C CA . GLN A 1 114 ? 8.468 3.554 -10.127 1.00 91.50 114 GLN A CA 1
ATOM 903 C C . GLN A 1 114 ? 9.527 4.282 -9.314 1.00 91.50 114 GLN A C 1
ATOM 905 O O . GLN A 1 114 ? 10.710 4.039 -9.517 1.00 91.50 114 GLN A O 1
ATOM 910 N N . THR A 1 115 ? 9.089 5.146 -8.393 1.00 91.88 115 THR A N 1
ATOM 911 C CA . THR A 1 115 ? 9.970 5.951 -7.547 1.00 91.88 115 THR A CA 1
ATOM 912 C C . THR A 1 115 ? 10.932 5.053 -6.784 1.00 91.88 115 THR A C 1
ATOM 914 O O . THR A 1 115 ? 12.136 5.292 -6.806 1.00 91.88 115 THR A O 1
ATOM 917 N N . TRP A 1 116 ? 10.411 3.979 -6.185 1.00 92.25 116 TRP A N 1
ATOM 918 C CA . TRP A 1 116 ? 11.213 3.010 -5.449 1.00 92.25 116 TRP A CA 1
ATOM 919 C C . TRP A 1 116 ? 12.222 2.263 -6.337 1.00 92.25 116 TRP A C 1
ATOM 921 O O . TRP A 1 116 ? 13.403 2.206 -6.005 1.00 92.25 116 TRP A O 1
ATOM 931 N N . LEU A 1 117 ? 11.802 1.751 -7.499 1.00 89.50 117 LEU A N 1
ATOM 932 C CA . LEU A 1 117 ? 12.697 1.056 -8.433 1.00 89.50 117 LEU A CA 1
ATOM 933 C C . LEU A 1 117 ? 13.805 1.974 -8.963 1.00 89.50 117 LEU A C 1
ATOM 935 O O . LEU A 1 117 ? 14.929 1.523 -9.157 1.00 89.50 117 LEU A O 1
ATOM 939 N N . THR A 1 118 ? 13.510 3.257 -9.184 1.00 89.19 118 THR A N 1
ATOM 940 C CA . THR A 1 118 ? 14.513 4.236 -9.628 1.00 89.19 118 THR A CA 1
ATOM 941 C C . THR A 1 118 ? 15.417 4.730 -8.503 1.00 89.19 118 THR A C 1
ATOM 943 O O . THR A 1 118 ? 16.531 5.145 -8.786 1.00 89.19 118 THR A O 1
ATOM 946 N N . SER A 1 119 ? 14.985 4.665 -7.237 1.00 88.06 119 SER A N 1
ATOM 947 C CA . SER A 1 119 ? 15.843 5.003 -6.089 1.00 88.06 119 SER A CA 1
ATOM 948 C C . SER A 1 119 ? 16.833 3.895 -5.720 1.00 88.06 119 SER A C 1
ATOM 950 O O . SER A 1 119 ? 17.681 4.100 -4.862 1.00 88.06 119 SER A O 1
ATOM 952 N N . MET A 1 120 ? 16.689 2.710 -6.321 1.00 74.75 120 MET A N 1
ATOM 953 C CA . MET A 1 120 ? 17.599 1.574 -6.145 1.00 74.75 120 MET A CA 1
ATOM 954 C C . MET A 1 120 ? 18.790 1.585 -7.117 1.00 74.75 120 MET A C 1
ATOM 956 O O . MET A 1 120 ? 19.604 0.662 -7.062 1.00 74.75 120 MET A O 1
ATOM 960 N N . GLN A 1 121 ? 18.862 2.566 -8.026 1.00 56.84 121 GLN A N 1
ATOM 961 C CA . GLN A 1 121 ? 20.023 2.793 -8.896 1.00 56.84 121 GLN A CA 1
ATOM 962 C C . GLN A 1 121 ? 21.105 3.580 -8.163 1.00 56.84 121 GLN A C 1
ATOM 964 O O . GLN A 1 121 ? 22.286 3.229 -8.369 1.00 56.84 121 GLN A O 1
#

Foldseek 3Di:
DWAAPQQPSQDQIDDDPDDDDPVRDDDDDDPLDRDRPDDPVRNQVSVVVNVVVVVVVVDPPPDDPDDDGDDDDPDDDDFDKDWDWDDDDPDIDIWIARPVVRHTDDPRVVVSSVVVVVVVD

pLDDT: mean 88.35, std 8.03, range [56.84, 96.25]